Protein AF-A0A937I5Y9-F1 (afdb_monomer_lite)

Foldseek 3Di:
DDFDDWDADPVGWIWTWDQDPVGIWTWTDDPPDIDIDRDPVVSVVVVVVVVVVVD

Sequence (55 aa):
MASTTVVTTRDGDTVRVFEGLDGPLYRACNGNRCVNCFDLITALEHLKVWRQKLL

pLDDT: mean 80.04, std 10.92, range [51.22, 91.12]

Structure (mmCIF, N/CA/C/O backbone):
data_AF-A0A937I5Y9-F1
#
_entry.id   AF-A0A937I5Y9-F1
#
loop_
_atom_site.group_PDB
_atom_site.id
_atom_site.type_symbol
_atom_site.label_atom_id
_atom_site.label_alt_id
_atom_site.label_comp_id
_atom_site.label_asym_id
_atom_site.label_entity_id
_atom_site.label_seq_id
_atom_site.pdbx_PDB_ins_code
_atom_site.Cartn_x
_atom_site.Cartn_y
_atom_site.Cartn_z
_atom_site.occupancy
_atom_site.B_iso_or_equiv
_atom_site.auth_seq_id
_atom_site.auth_comp_id
_atom_site.auth_asym_id
_atom_site.auth_atom_id
_atom_site.pdbx_PDB_model_num
ATOM 1 N N . MET A 1 1 ? 7.539 -10.812 -8.348 1.00 51.53 1 MET A N 1
ATOM 2 C CA . MET A 1 1 ? 7.417 -9.509 -7.662 1.00 51.53 1 MET A CA 1
ATOM 3 C C . MET A 1 1 ? 7.500 -9.762 -6.167 1.00 51.53 1 MET A C 1
ATOM 5 O O . MET A 1 1 ? 6.614 -10.420 -5.634 1.00 51.53 1 MET A O 1
ATOM 9 N N . ALA A 1 2 ? 8.590 -9.347 -5.522 1.00 53.72 2 ALA A N 1
ATOM 10 C CA . ALA A 1 2 ? 8.727 -9.417 -4.069 1.00 53.72 2 ALA A CA 1
ATOM 11 C C . ALA A 1 2 ? 8.028 -8.196 -3.441 1.00 53.72 2 ALA A C 1
ATOM 13 O O . ALA A 1 2 ? 8.111 -7.092 -3.973 1.00 53.72 2 ALA A O 1
ATOM 14 N N . SER A 1 3 ? 7.279 -8.407 -2.358 1.00 59.06 3 SER A N 1
ATOM 15 C CA . SER A 1 3 ? 6.655 -7.337 -1.568 1.00 59.06 3 SER A CA 1
ATOM 16 C C . SER A 1 3 ? 7.622 -6.987 -0.445 1.00 59.06 3 SER A C 1
ATOM 18 O O . SER A 1 3 ? 7.764 -7.782 0.481 1.00 59.06 3 SER A O 1
ATOM 20 N N . THR A 1 4 ? 8.294 -5.843 -0.532 1.00 64.88 4 THR A N 1
ATOM 21 C CA . THR A 1 4 ? 9.457 -5.541 0.322 1.00 64.88 4 THR A CA 1
ATOM 22 C C . THR A 1 4 ? 9.084 -4.777 1.597 1.00 64.88 4 THR A C 1
ATOM 24 O O . THR A 1 4 ? 9.668 -5.041 2.643 1.00 64.88 4 THR A O 1
ATOM 27 N N . THR A 1 5 ? 8.067 -3.904 1.576 1.00 66.12 5 THR A N 1
ATOM 28 C CA . THR A 1 5 ? 7.754 -3.056 2.746 1.00 66.12 5 THR A CA 1
ATOM 29 C C . THR A 1 5 ? 6.256 -2.942 2.981 1.00 66.12 5 THR A C 1
ATOM 31 O O . THR A 1 5 ? 5.506 -2.615 2.064 1.00 66.12 5 THR A O 1
ATOM 34 N N . VAL A 1 6 ? 5.816 -3.184 4.218 1.00 74.62 6 VAL A N 1
ATOM 35 C CA . VAL A 1 6 ? 4.445 -2.910 4.661 1.00 74.62 6 VAL A CA 1
ATOM 36 C C . VAL A 1 6 ? 4.487 -1.761 5.657 1.00 74.62 6 VAL A C 1
ATOM 38 O O . VAL A 1 6 ? 5.031 -1.906 6.749 1.00 74.62 6 VAL A O 1
ATOM 41 N N . VAL A 1 7 ? 3.918 -0.618 5.286 1.00 73.88 7 VAL A N 1
ATOM 42 C CA . VAL A 1 7 ? 3.647 0.466 6.231 1.00 73.88 7 VAL A CA 1
ATOM 43 C C . VAL A 1 7 ? 2.267 0.208 6.812 1.00 73.88 7 VAL A C 1
ATOM 45 O O . VAL A 1 7 ? 1.269 0.326 6.104 1.00 73.88 7 VAL A O 1
ATOM 48 N N . THR A 1 8 ? 2.215 -0.172 8.084 1.00 73.06 8 THR A N 1
ATOM 49 C CA . THR A 1 8 ? 0.958 -0.357 8.813 1.00 73.06 8 THR A CA 1
ATOM 50 C C . THR A 1 8 ? 0.718 0.865 9.688 1.00 73.06 8 THR A C 1
ATOM 52 O O . THR A 1 8 ? 1.565 1.213 10.512 1.00 73.06 8 THR A O 1
ATOM 55 N N . THR A 1 9 ?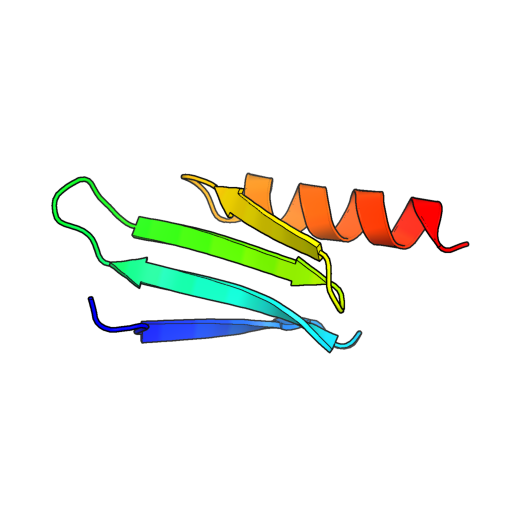 -0.415 1.542 9.510 1.00 69.88 9 THR A N 1
ATOM 56 C CA . THR A 1 9 ? -0.820 2.630 10.406 1.00 69.88 9 THR A CA 1
ATOM 57 C C . THR A 1 9 ? -1.313 2.045 11.731 1.00 69.88 9 THR A C 1
ATOM 59 O O . THR A 1 9 ? -1.674 0.870 11.818 1.00 69.88 9 THR A O 1
ATOM 62 N N . ARG A 1 10 ? -1.375 2.870 12.785 1.00 68.38 10 ARG A N 1
ATOM 63 C CA . ARG A 1 10 ? -1.909 2.469 14.105 1.00 68.38 10 ARG A CA 1
ATOM 64 C C . ARG A 1 10 ? -3.340 1.915 14.034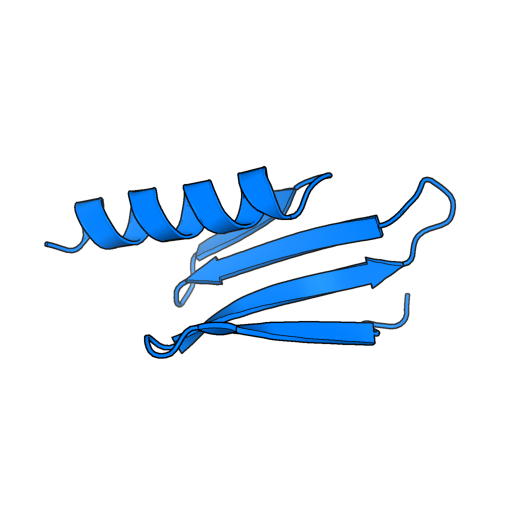 1.00 68.38 10 ARG A C 1
ATOM 66 O O . ARG A 1 10 ? -3.782 1.225 14.944 1.00 68.38 10 ARG A O 1
ATOM 73 N N . ASP A 1 11 ? -4.034 2.211 12.946 1.00 68.25 11 ASP A N 1
ATOM 74 C CA . ASP A 1 11 ? -5.455 1.973 12.742 1.00 68.25 11 ASP A CA 1
ATOM 75 C C . ASP A 1 11 ? -5.737 0.726 11.894 1.00 68.25 11 ASP A C 1
ATOM 77 O O . ASP A 1 11 ? -6.888 0.428 11.589 1.00 68.25 11 ASP A O 1
ATOM 81 N N . GLY A 1 12 ? -4.686 -0.017 11.528 1.00 73.00 12 GLY A N 1
ATOM 82 C CA . GLY A 1 12 ? -4.785 -1.244 10.738 1.00 73.00 12 GLY A CA 1
ATOM 83 C C . GLY A 1 12 ? -4.804 -1.019 9.225 1.00 73.00 12 GLY A C 1
ATOM 84 O O . GLY A 1 12 ? -4.907 -1.993 8.478 1.00 73.00 12 GLY A O 1
ATOM 85 N N . ASP A 1 13 ? -4.663 0.225 8.754 1.00 81.25 13 ASP A N 1
ATOM 86 C CA . ASP A 1 13 ? -4.444 0.475 7.331 1.00 81.25 13 ASP A CA 1
ATOM 87 C C . ASP A 1 13 ? -3.059 -0.022 6.934 1.00 81.25 13 ASP A C 1
ATOM 89 O O . ASP A 1 13 ? -2.089 0.146 7.674 1.00 81.25 13 ASP A O 1
ATOM 93 N N . THR A 1 14 ? -2.952 -0.611 5.747 1.00 84.56 14 THR A N 1
ATOM 94 C CA . THR A 1 14 ? -1.676 -1.138 5.256 1.00 84.56 14 THR A CA 1
ATOM 95 C C . THR A 1 14 ? -1.361 -0.585 3.879 1.00 84.56 14 THR A C 1
ATOM 97 O O . THR A 1 14 ? -2.208 -0.588 2.988 1.00 84.56 14 THR A O 1
ATOM 100 N N . VAL A 1 15 ? -0.124 -0.136 3.681 1.00 87.88 15 VAL A N 1
ATOM 101 C CA . VAL A 1 15 ? 0.435 0.147 2.358 1.00 87.88 15 VAL A CA 1
ATOM 102 C C . VAL A 1 15 ? 1.540 -0.859 2.089 1.00 87.88 15 VAL A C 1
ATOM 104 O O . VAL A 1 15 ? 2.534 -0.890 2.809 1.00 87.88 15 VAL A O 1
ATOM 107 N N . ARG A 1 16 ? 1.370 -1.693 1.062 1.00 88.94 16 ARG A N 1
ATOM 108 C CA . ARG A 1 16 ? 2.398 -2.634 0.600 1.00 88.94 16 ARG A CA 1
ATOM 109 C C . ARG A 1 16 ? 3.175 -2.026 -0.555 1.00 88.94 16 ARG A C 1
ATOM 111 O O . ARG A 1 16 ? 2.563 -1.554 -1.506 1.00 88.94 16 ARG A O 1
ATOM 118 N N . VAL A 1 17 ? 4.495 -2.080 -0.496 1.00 88.38 17 VAL A N 1
ATOM 119 C CA . VAL A 1 17 ? 5.374 -1.608 -1.567 1.00 88.38 17 VAL A CA 1
ATOM 120 C C . VAL A 1 17 ? 5.869 -2.801 -2.375 1.00 88.38 17 VAL A C 1
ATOM 122 O O . VAL A 1 17 ? 6.432 -3.750 -1.823 1.00 88.38 17 VAL A O 1
ATOM 125 N N . PHE A 1 18 ? 5.651 -2.741 -3.683 1.00 85.31 18 PHE A N 1
ATOM 126 C CA . PHE A 1 18 ? 6.159 -3.693 -4.659 1.00 85.31 18 PHE A CA 1
ATOM 127 C C . PHE A 1 18 ? 7.200 -2.987 -5.514 1.00 85.31 18 PHE A C 1
ATOM 129 O O . PHE A 1 18 ? 6.888 -2.007 -6.185 1.00 85.31 18 PHE A O 1
ATOM 136 N N . GLU A 1 19 ? 8.430 -3.481 -5.499 1.00 81.31 19 GLU A N 1
ATOM 137 C CA . GLU A 1 19 ? 9.478 -2.952 -6.368 1.00 81.31 19 GLU A CA 1
ATOM 138 C C . GLU A 1 19 ? 9.334 -3.588 -7.757 1.00 81.31 19 GLU A C 1
ATOM 140 O O . GLU A 1 19 ? 9.422 -4.812 -7.912 1.00 81.31 19 GLU A O 1
ATOM 145 N N . GLY A 1 20 ? 9.010 -2.759 -8.752 1.00 74.50 20 GLY A N 1
ATOM 146 C CA . GLY A 1 20 ? 8.877 -3.137 -10.157 1.00 74.50 20 GLY A CA 1
ATOM 147 C C . GLY A 1 20 ? 9.997 -2.555 -11.022 1.00 74.50 20 GLY A C 1
ATOM 148 O O . GLY A 1 20 ? 10.779 -1.724 -10.567 1.00 74.50 20 GLY A O 1
ATOM 149 N N . LEU A 1 21 ? 10.054 -2.983 -12.287 1.00 75.62 21 LEU A N 1
ATOM 150 C CA . LEU A 1 21 ? 11.028 -2.483 -13.271 1.00 75.62 21 LEU A CA 1
ATOM 151 C C . LEU A 1 21 ? 10.850 -0.982 -13.557 1.00 75.62 21 LEU A C 1
ATOM 153 O O . LEU A 1 21 ? 11.833 -0.277 -13.750 1.00 75.62 21 LEU A O 1
ATOM 157 N N . ASP A 1 22 ? 9.607 -0.500 -13.521 1.00 79.25 22 ASP A N 1
ATOM 158 C CA . ASP A 1 22 ? 9.233 0.894 -13.788 1.00 79.25 22 ASP A CA 1
ATOM 159 C C . ASP A 1 22 ? 9.200 1.778 -12.523 1.00 79.25 22 ASP A C 1
ATOM 161 O O . ASP A 1 22 ? 8.788 2.935 -12.581 1.00 79.25 22 ASP A O 1
ATOM 165 N N . GLY A 1 23 ? 9.621 1.240 -11.370 1.00 81.75 23 GLY A N 1
ATOM 166 C CA . GLY A 1 23 ? 9.624 1.932 -10.078 1.00 81.75 23 GLY A CA 1
ATOM 167 C C . GLY A 1 23 ? 8.748 1.269 -9.003 1.00 81.75 23 GLY A C 1
ATOM 168 O O . GLY A 1 23 ? 8.192 0.184 -9.213 1.00 81.75 23 GLY A O 1
ATOM 169 N N . PRO A 1 24 ? 8.650 1.888 -7.811 1.00 85.31 24 PRO A N 1
ATOM 170 C CA . PRO A 1 24 ? 7.867 1.357 -6.702 1.00 85.31 24 PRO A CA 1
ATOM 171 C C . PRO A 1 24 ? 6.360 1.521 -6.941 1.00 85.31 24 PRO A C 1
ATOM 173 O O . PRO A 1 24 ? 5.868 2.601 -7.261 1.00 85.31 24 PRO A O 1
ATOM 176 N N . LEU A 1 25 ? 5.608 0.445 -6.719 1.00 89.12 25 LEU A N 1
ATOM 177 C CA . LEU A 1 25 ? 4.149 0.440 -6.698 1.00 89.12 25 LEU A CA 1
ATOM 178 C C . LEU A 1 25 ? 3.659 0.328 -5.251 1.00 89.12 25 LEU A C 1
ATOM 180 O O . LEU A 1 25 ? 4.003 -0.611 -4.533 1.00 89.12 25 LEU A O 1
ATOM 184 N N . TYR A 1 26 ? 2.808 1.258 -4.837 1.00 89.88 26 TYR A N 1
ATOM 185 C CA . TYR A 1 26 ? 2.251 1.347 -3.493 1.00 89.88 26 TYR A CA 1
ATOM 186 C C . TYR A 1 26 ? 0.810 0.854 -3.498 1.00 89.88 26 TYR A C 1
ATOM 188 O O . TYR A 1 26 ? -0.067 1.459 -4.102 1.00 89.88 26 TYR A O 1
ATOM 196 N N . ARG A 1 27 ? 0.531 -0.241 -2.803 1.00 91.12 27 ARG A N 1
ATOM 197 C CA . ARG A 1 27 ? -0.814 -0.799 -2.670 1.00 91.12 27 ARG A CA 1
ATOM 198 C C . ARG A 1 27 ? -1.382 -0.479 -1.300 1.00 91.12 27 ARG A C 1
ATOM 200 O O . ARG A 1 27 ? -1.039 -1.147 -0.326 1.00 91.12 27 ARG A O 1
ATOM 207 N N . ALA A 1 28 ? -2.261 0.511 -1.239 1.00 91.06 28 ALA A N 1
ATOM 208 C CA . ALA A 1 28 ? -3.025 0.841 -0.044 1.00 91.06 28 ALA A CA 1
ATOM 209 C C . ALA A 1 28 ? -4.228 -0.094 0.097 1.00 91.06 28 ALA A C 1
ATOM 211 O O . ALA A 1 28 ? -4.981 -0.267 -0.860 1.00 91.06 28 ALA A O 1
ATOM 212 N N . CYS A 1 29 ? -4.431 -0.667 1.281 1.00 87.69 29 CYS A N 1
ATOM 213 C CA . CYS A 1 29 ? -5.587 -1.493 1.615 1.00 87.69 29 CYS A CA 1
ATOM 214 C C . CYS A 1 29 ? -6.222 -1.062 2.949 1.00 87.69 29 CYS A C 1
ATOM 216 O O . CYS A 1 29 ? -5.526 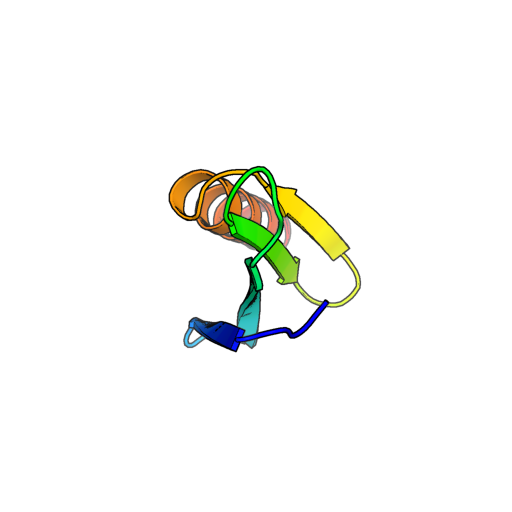-0.921 3.957 1.00 87.69 29 CYS A O 1
ATOM 218 N N . ASN A 1 30 ? -7.551 -0.923 2.9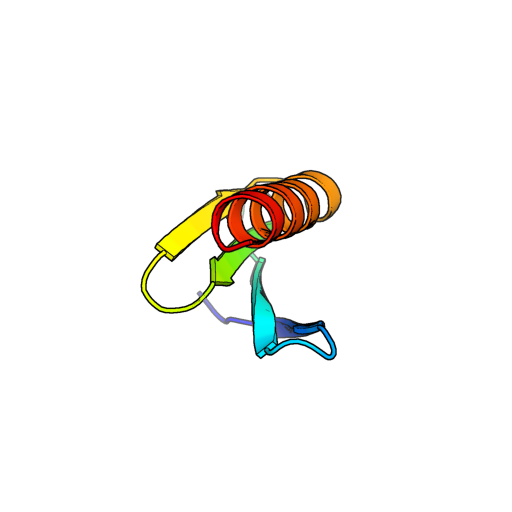48 1.00 85.44 30 ASN A N 1
ATOM 219 C CA . ASN A 1 30 ? -8.414 -0.731 4.116 1.00 85.44 30 ASN A CA 1
ATOM 220 C C . ASN A 1 30 ? -9.510 -1.814 4.075 1.00 85.44 30 ASN A C 1
ATOM 222 O O . ASN A 1 30 ? -10.406 -1.781 3.224 1.00 85.44 30 ASN A O 1
ATOM 226 N N . GLY A 1 31 ? -9.396 -2.829 4.938 1.00 80.88 31 GLY A N 1
ATOM 227 C CA . GLY A 1 31 ? -10.269 -4.008 4.902 1.00 80.88 31 GLY A CA 1
ATOM 228 C C . GLY A 1 31 ? -10.267 -4.691 3.526 1.00 80.88 31 GLY A C 1
ATOM 229 O O . GLY A 1 31 ? -9.220 -5.097 3.027 1.00 80.88 31 GLY A O 1
ATOM 230 N N . ASN A 1 32 ? -11.442 -4.775 2.891 1.00 82.31 32 ASN A N 1
ATOM 231 C CA . ASN A 1 32 ? -11.619 -5.389 1.565 1.00 82.31 32 ASN A CA 1
ATOM 232 C C . ASN A 1 32 ? -11.362 -4.429 0.388 1.00 82.31 32 ASN A C 1
ATOM 234 O O . ASN A 1 32 ? -11.475 -4.837 -0.769 1.00 82.31 32 ASN A O 1
ATOM 238 N N . ARG A 1 33 ? -11.054 -3.152 0.645 1.00 84.94 33 ARG A N 1
ATOM 239 C CA . ARG A 1 33 ? -10.773 -2.159 -0.400 1.00 84.94 33 ARG A CA 1
ATOM 240 C C . ARG A 1 33 ? -9.271 -2.005 -0.561 1.00 84.94 33 ARG A C 1
ATOM 242 O O . ARG A 1 33 ? -8.586 -1.710 0.411 1.00 84.94 33 ARG A O 1
ATOM 249 N N . CYS A 1 34 ? -8.774 -2.160 -1.784 1.00 89.19 34 CYS A N 1
ATOM 250 C CA . CYS A 1 34 ? -7.375 -1.914 -2.114 1.00 89.19 34 CYS A CA 1
ATOM 251 C C . CYS A 1 34 ? -7.253 -1.051 -3.371 1.00 89.19 34 CYS A C 1
ATOM 253 O O . CYS A 1 34 ? -8.046 -1.197 -4.300 1.00 89.19 34 CYS A O 1
ATOM 255 N N . VAL A 1 35 ? -6.231 -0.200 -3.418 1.00 90.88 35 VAL A N 1
ATOM 256 C CA . VAL A 1 35 ? -5.877 0.626 -4.577 1.00 90.88 35 VAL A CA 1
ATOM 257 C C . VAL A 1 35 ? -4.366 0.593 -4.788 1.00 90.88 35 VAL A C 1
ATOM 259 O O . VAL A 1 35 ? -3.605 0.565 -3.823 1.00 90.88 35 VAL A O 1
ATOM 262 N N . ASN A 1 36 ? -3.944 0.560 -6.052 1.00 90.88 36 ASN A N 1
ATOM 263 C CA . ASN A 1 36 ? -2.541 0.681 -6.433 1.00 90.88 36 ASN A CA 1
ATOM 264 C C . ASN A 1 36 ? -2.246 2.138 -6.804 1.00 90.88 36 ASN A C 1
ATOM 266 O O . ASN A 1 36 ? -2.998 2.753 -7.559 1.00 90.88 36 ASN A O 1
ATOM 270 N N . CYS A 1 37 ? -1.140 2.661 -6.299 1.00 89.69 37 CYS A N 1
ATOM 271 C CA . CYS A 1 37 ? -0.665 4.022 -6.485 1.00 89.69 37 CYS A CA 1
ATOM 272 C C . CYS A 1 37 ? 0.810 3.988 -6.898 1.00 89.69 37 CYS A C 1
ATOM 274 O O . CYS A 1 37 ? 1.548 3.080 -6.520 1.00 89.69 37 CYS A O 1
ATOM 276 N N . PHE A 1 38 ? 1.250 4.998 -7.643 1.00 89.56 38 PHE A N 1
ATOM 277 C CA . PHE A 1 38 ? 2.659 5.161 -8.027 1.00 89.56 38 PHE A CA 1
ATOM 278 C C . PHE A 1 38 ? 3.483 5.925 -6.981 1.00 89.56 38 PHE A C 1
ATOM 280 O O . PHE A 1 38 ? 4.693 6.049 -7.117 1.00 89.56 38 PHE A O 1
ATOM 287 N N . ASP A 1 39 ? 2.832 6.430 -5.932 1.00 87.69 39 ASP A N 1
ATOM 288 C CA . ASP A 1 39 ? 3.455 7.218 -4.873 1.00 87.69 39 ASP A CA 1
ATOM 289 C C . ASP A 1 39 ? 2.834 6.904 -3.496 1.00 87.69 39 ASP A C 1
ATOM 291 O O . ASP A 1 39 ? 1.639 6.592 -3.384 1.00 87.69 39 ASP A O 1
ATOM 295 N N . LEU A 1 40 ? 3.656 7.004 -2.444 1.00 85.25 40 LEU A N 1
ATOM 296 C CA . LEU A 1 40 ? 3.269 6.724 -1.060 1.00 85.25 40 LEU A CA 1
ATOM 297 C C . LEU A 1 40 ? 2.263 7.742 -0.514 1.00 85.25 40 LEU A C 1
ATOM 299 O O . LEU A 1 40 ? 1.338 7.357 0.198 1.00 85.25 40 LEU A O 1
ATOM 303 N N . ILE A 1 41 ? 2.427 9.029 -0.826 1.00 88.31 41 ILE A N 1
ATOM 304 C CA . ILE A 1 41 ? 1.549 10.099 -0.331 1.00 88.31 41 ILE A CA 1
ATOM 305 C C . ILE A 1 41 ? 0.139 9.875 -0.871 1.00 88.31 41 ILE A C 1
ATOM 307 O O . ILE A 1 41 ? -0.826 9.903 -0.108 1.00 88.31 41 ILE A O 1
ATOM 311 N N . THR A 1 42 ? 0.027 9.556 -2.160 1.00 90.56 42 THR A N 1
ATOM 312 C CA . THR A 1 42 ? -1.261 9.241 -2.794 1.00 90.56 42 THR A CA 1
ATOM 313 C C . THR A 1 42 ? -1.913 8.005 -2.164 1.00 90.56 42 THR A C 1
ATOM 315 O O . THR A 1 42 ? -3.107 8.020 -1.855 1.00 90.56 42 THR A O 1
ATOM 318 N N . ALA A 1 43 ? -1.133 6.948 -1.906 1.00 89.75 43 ALA A N 1
ATOM 319 C CA . ALA A 1 43 ? -1.614 5.745 -1.224 1.00 89.75 43 ALA A CA 1
ATOM 320 C C . ALA A 1 43 ? -2.162 6.055 0.183 1.00 89.75 43 ALA A C 1
ATOM 322 O O . ALA A 1 43 ? -3.239 5.582 0.550 1.00 89.75 43 ALA A O 1
ATOM 323 N N . LEU A 1 44 ? -1.457 6.885 0.958 1.00 86.56 44 LEU A N 1
ATOM 324 C CA . LEU A 1 44 ? -1.890 7.317 2.290 1.00 86.56 44 LEU A CA 1
ATOM 325 C C . LEU A 1 44 ? -3.139 8.210 2.242 1.00 86.56 44 LEU A C 1
ATOM 327 O O . LEU A 1 44 ? -4.006 8.096 3.109 1.00 86.56 44 LEU A O 1
ATOM 331 N N . GLU A 1 45 ? -3.267 9.072 1.235 1.00 89.44 45 GLU A N 1
ATOM 332 C CA . GLU A 1 45 ? -4.428 9.952 1.085 1.00 89.44 45 GLU A CA 1
ATOM 333 C C . GLU A 1 45 ? -5.713 9.157 0.805 1.00 89.44 45 GLU A C 1
ATOM 335 O 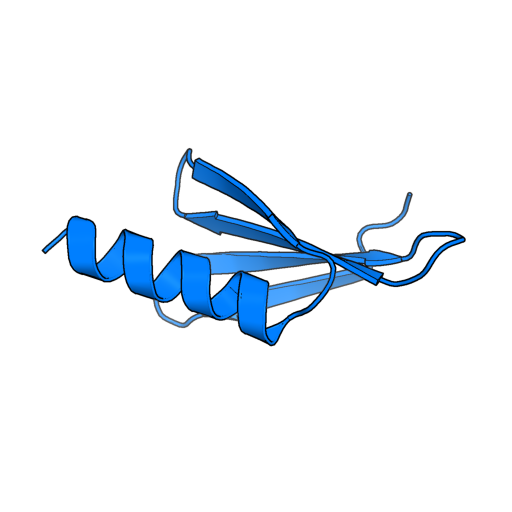O . GLU A 1 45 ? -6.754 9.422 1.410 1.00 89.44 45 GLU A O 1
ATOM 340 N N . HIS A 1 46 ? -5.635 8.104 -0.019 1.00 89.50 46 HIS A N 1
ATOM 341 C CA . HIS A 1 46 ? -6.757 7.182 -0.226 1.00 89.50 46 HIS A CA 1
ATOM 342 C C . HIS A 1 46 ? -7.236 6.539 1.080 1.00 89.50 46 HIS A C 1
ATOM 344 O O . HIS A 1 46 ? -8.444 6.468 1.322 1.00 89.50 46 HIS A O 1
ATOM 350 N N . LEU A 1 47 ? -6.304 6.113 1.938 1.00 85.94 47 LEU A N 1
ATOM 351 C CA . LEU A 1 47 ? -6.629 5.522 3.238 1.00 85.94 47 LEU A CA 1
ATOM 352 C C . LEU A 1 47 ? -7.337 6.531 4.150 1.00 85.94 47 LEU A C 1
ATOM 354 O O . LEU A 1 47 ? -8.379 6.209 4.721 1.00 85.94 47 LEU A O 1
ATOM 358 N N . LYS A 1 48 ? -6.849 7.778 4.220 1.00 85.88 48 LYS A N 1
ATOM 359 C CA . LYS A 1 48 ? -7.514 8.849 4.984 1.00 85.88 48 LYS A CA 1
ATOM 360 C C . LYS A 1 48 ? -8.940 9.104 4.496 1.00 85.88 48 LYS A C 1
ATOM 362 O O . LYS A 1 48 ? -9.851 9.204 5.316 1.00 85.88 48 LYS A O 1
ATOM 367 N N . VAL A 1 49 ? -9.149 9.190 3.180 1.00 86.69 49 VAL A N 1
ATOM 368 C CA . VAL A 1 49 ? -10.479 9.428 2.595 1.00 86.69 49 VAL A CA 1
ATOM 369 C C . VAL A 1 49 ? -11.430 8.274 2.906 1.00 86.69 49 VAL A C 1
ATOM 371 O O . VAL A 1 49 ? -12.581 8.501 3.275 1.00 86.69 49 VAL A O 1
ATOM 374 N N . TRP A 1 50 ? -10.978 7.025 2.775 1.00 85.50 50 TRP A N 1
ATOM 375 C CA . TRP A 1 50 ? -11.807 5.863 3.105 1.00 85.50 50 TRP A CA 1
ATOM 376 C C . TRP A 1 50 ? -12.170 5.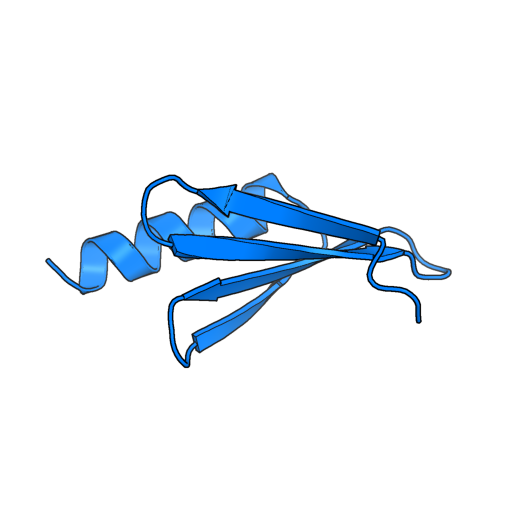811 4.579 1.00 85.50 50 TRP A C 1
ATOM 378 O O . TRP A 1 50 ? -13.305 5.476 4.905 1.00 85.50 50 TRP A O 1
ATOM 388 N N . ARG A 1 51 ? -11.246 6.216 5.447 1.00 76.94 51 ARG A N 1
ATOM 389 C CA . ARG A 1 51 ? -11.493 6.326 6.876 1.00 76.94 51 ARG A CA 1
ATOM 390 C C . ARG A 1 51 ? -12.532 7.389 7.217 1.00 76.94 51 ARG A C 1
ATOM 392 O O . ARG A 1 51 ? -13.426 7.120 8.007 1.00 76.94 51 ARG A O 1
ATOM 399 N N . GLN A 1 52 ? -12.451 8.565 6.598 1.00 76.25 52 GLN A N 1
ATOM 400 C CA . GLN A 1 52 ? -13.444 9.627 6.797 1.00 76.25 52 GLN A CA 1
ATOM 401 C C . GLN A 1 52 ? -14.838 9.228 6.308 1.00 76.25 52 GLN A C 1
ATOM 403 O O . GLN A 1 52 ? -15.822 9.696 6.858 1.00 76.25 52 GLN A O 1
ATOM 408 N N . LYS A 1 53 ? -14.936 8.350 5.302 1.00 65.12 53 LYS A N 1
ATOM 409 C CA . LYS A 1 53 ? -16.221 7.817 4.820 1.00 65.12 53 LYS A CA 1
ATOM 410 C C . LYS A 1 53 ? -16.809 6.697 5.689 1.00 65.12 53 LYS A C 1
ATOM 412 O O . LYS A 1 53 ? -17.906 6.237 5.385 1.00 65.12 53 LYS A O 1
ATOM 417 N N . LEU A 1 54 ? -16.067 6.200 6.679 1.00 58.47 54 LEU A N 1
ATOM 418 C CA . LEU A 1 54 ? -16.521 5.175 7.628 1.00 58.47 54 LEU A CA 1
ATOM 419 C C . LEU A 1 54 ? -16.960 5.770 8.981 1.00 58.47 54 LEU A C 1
ATOM 421 O O . LEU A 1 54 ? -17.438 5.015 9.825 1.00 58.47 54 LEU A O 1
ATOM 425 N N . LEU A 1 55 ? -16.788 7.085 9.173 1.00 51.22 55 LEU A N 1
ATOM 426 C CA . LEU A 1 55 ? -17.354 7.884 10.268 1.00 51.22 55 LEU A CA 1
ATOM 427 C C . LEU A 1 55 ? -18.678 8.512 9.822 1.00 51.22 55 LEU A C 1
ATOM 429 O O . LEU A 1 55 ? -19.568 8.630 10.690 1.00 51.22 55 LEU A O 1
#

Secondary structure (DSSP, 8-state):
--EEEEEE-TTS-EEEEEEETTEEEEEEEETTEEEEESSHHHHHHHHHHHHHTT-

Radius of gyration: 11.06 Å; chains: 1; bounding box: 28×20×28 Å